Protein AF-A0A843DAC5-F1 (afdb_monomer)

Nearest PDB structures (foldseek):
  5xy3-assembly1_Q  TM=5.298E-01  e=6.389E+00  Trichomonas vaginalis
  6tgf-assembly1_D  TM=4.118E-01  e=6.055E+00  Pantoea stewartii subsp. stewartii DC283
  5awf-assembly2_E  TM=1.519E-01  e=4.388E+00  Escherichia coli K-12

Structure (mmCIF, N/CA/C/O backbone):
data_AF-A0A843DAC5-F1
#
_entry.id   AF-A0A843DAC5-F1
#
loop_
_atom_site.group_PDB
_atom_site.id
_atom_site.type_symbol
_atom_site.label_atom_id
_atom_site.label_alt_id
_atom_site.label_comp_id
_atom_site.label_asym_id
_atom_site.label_entity_id
_atom_site.label_seq_id
_atom_site.pdbx_PDB_ins_code
_atom_site.Cartn_x
_atom_site.Cartn_y
_atom_site.Cartn_z
_atom_site.occupancy
_atom_site.B_iso_or_equiv
_atom_site.auth_seq_id
_atom_site.auth_comp_id
_atom_site.auth_asym_id
_atom_site.auth_atom_id
_atom_site.pdbx_PDB_model_num
ATOM 1 N N . MET A 1 1 ? 10.033 -35.709 -76.743 1.00 65.81 1 MET A N 1
ATOM 2 C CA . MET A 1 1 ? 9.724 -35.378 -75.337 1.00 65.81 1 MET A CA 1
ATOM 3 C C . MET A 1 1 ? 9.285 -36.660 -74.647 1.00 65.81 1 MET A C 1
ATOM 5 O O . MET A 1 1 ? 8.337 -37.285 -75.102 1.00 65.81 1 MET A O 1
ATOM 9 N N . ASN A 1 2 ? 10.045 -37.133 -73.663 1.00 73.81 2 ASN A N 1
ATOM 10 C CA . ASN A 1 2 ? 9.760 -38.368 -72.929 1.00 73.81 2 ASN A CA 1
ATOM 11 C C . ASN A 1 2 ? 8.520 -38.179 -72.045 1.00 73.81 2 ASN A C 1
ATOM 13 O O . ASN A 1 2 ? 8.373 -37.153 -71.389 1.00 73.81 2 ASN A O 1
ATOM 17 N N . LYS A 1 3 ? 7.640 -39.185 -72.017 1.00 73.00 3 LYS A N 1
ATOM 18 C CA . LYS A 1 3 ? 6.422 -39.207 -71.187 1.00 73.00 3 LYS A CA 1
ATOM 19 C C . LYS A 1 3 ? 6.694 -38.899 -69.704 1.00 73.00 3 LYS A C 1
ATOM 21 O O . LYS A 1 3 ? 5.900 -38.217 -69.073 1.00 73.00 3 LYS A O 1
ATOM 26 N N . GLU A 1 4 ? 7.866 -39.297 -69.209 1.00 73.69 4 GLU A N 1
ATOM 27 C CA . GLU A 1 4 ? 8.366 -38.994 -67.859 1.00 73.69 4 GLU A CA 1
ATOM 28 C C . GLU A 1 4 ? 8.663 -37.496 -67.650 1.00 73.69 4 GLU A C 1
ATOM 30 O O . GLU A 1 4 ? 8.366 -36.928 -66.605 1.00 73.69 4 GLU A O 1
ATOM 35 N N . PHE A 1 5 ? 9.202 -36.816 -68.666 1.00 76.50 5 PHE A N 1
ATOM 36 C CA . PHE A 1 5 ? 9.488 -35.377 -68.615 1.00 76.50 5 PHE A CA 1
ATOM 37 C C . PHE A 1 5 ? 8.221 -34.535 -68.768 1.00 76.50 5 PHE A C 1
ATOM 39 O O . PHE A 1 5 ? 8.104 -33.480 -68.151 1.00 76.50 5 PHE A O 1
ATOM 46 N N . LEU A 1 6 ? 7.242 -35.027 -69.535 1.00 73.56 6 LEU A N 1
ATOM 47 C CA . LEU A 1 6 ? 5.922 -34.407 -69.619 1.00 73.56 6 LEU A CA 1
ATOM 48 C C . LEU A 1 6 ? 5.182 -34.498 -68.274 1.00 73.56 6 LEU A C 1
ATOM 50 O O . LEU A 1 6 ? 4.585 -33.516 -67.845 1.00 73.56 6 LEU A O 1
ATOM 54 N N . PHE A 1 7 ? 5.285 -35.634 -67.575 1.00 76.31 7 PHE A N 1
ATOM 55 C CA . PHE A 1 7 ? 4.679 -35.808 -66.253 1.00 76.31 7 PHE A CA 1
ATOM 56 C C . PHE A 1 7 ? 5.320 -34.894 -65.195 1.00 76.31 7 PHE A C 1
ATOM 58 O O . PHE A 1 7 ? 4.611 -34.272 -64.405 1.00 76.31 7 PHE A O 1
ATOM 65 N N . LEU A 1 8 ? 6.649 -34.739 -65.226 1.00 73.12 8 LEU A N 1
ATOM 66 C CA . LEU A 1 8 ? 7.378 -33.857 -64.309 1.00 73.12 8 LEU A CA 1
ATOM 67 C C . LEU A 1 8 ? 7.030 -32.371 -64.518 1.00 73.12 8 LEU A C 1
ATOM 69 O O . LEU A 1 8 ? 6.865 -31.635 -63.548 1.00 73.12 8 LEU A O 1
ATOM 73 N N . ILE A 1 9 ? 6.853 -31.936 -65.771 1.00 74.19 9 ILE A N 1
ATOM 74 C CA . ILE A 1 9 ? 6.411 -30.569 -66.093 1.00 74.19 9 ILE A CA 1
ATOM 75 C C . ILE A 1 9 ? 4.970 -30.326 -65.626 1.00 74.19 9 ILE A C 1
ATOM 77 O O . ILE A 1 9 ? 4.689 -29.280 -65.040 1.00 74.19 9 ILE A O 1
ATOM 81 N N . CYS A 1 10 ? 4.064 -31.289 -65.823 1.00 67.81 10 CYS A N 1
ATOM 82 C CA . CYS A 1 10 ? 2.690 -31.184 -65.328 1.00 67.81 10 CYS A CA 1
ATOM 83 C C . CYS A 1 10 ? 2.624 -31.119 -63.793 1.00 67.81 10 CYS A C 1
ATOM 85 O O . CYS A 1 10 ? 1.809 -30.371 -63.257 1.00 67.81 10 CYS A O 1
ATOM 87 N N . LEU A 1 11 ? 3.500 -31.845 -63.0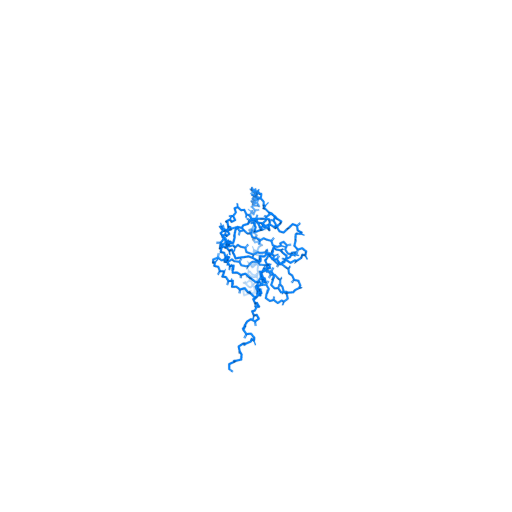88 1.00 65.88 11 LEU A N 1
ATOM 88 C CA . LEU A 1 11 ? 3.561 -31.825 -61.627 1.00 65.88 11 LEU A CA 1
ATOM 89 C C . LEU A 1 11 ? 4.028 -30.464 -61.091 1.00 65.88 11 LEU A C 1
ATOM 91 O O . LEU A 1 11 ? 3.439 -29.955 -60.145 1.00 65.88 11 LEU A O 1
ATOM 95 N N . ILE A 1 12 ? 5.034 -29.841 -61.715 1.00 65.69 12 ILE A N 1
ATOM 96 C CA . ILE A 1 12 ? 5.563 -28.531 -61.287 1.00 65.69 12 ILE A CA 1
ATOM 97 C C . ILE A 1 12 ? 4.541 -27.403 -61.522 1.00 65.69 12 ILE A C 1
ATOM 99 O O . ILE A 1 12 ? 4.438 -26.487 -60.707 1.00 65.69 12 ILE A O 1
ATOM 103 N N . LEU A 1 13 ? 3.733 -27.483 -62.586 1.00 62.12 13 LEU A N 1
ATOM 104 C CA . LEU A 1 13 ? 2.693 -26.489 -62.889 1.00 62.12 13 LEU A CA 1
ATOM 105 C C . LEU A 1 13 ? 1.479 -26.554 -61.945 1.00 62.12 13 LEU A C 1
ATOM 107 O O . LEU A 1 13 ? 0.751 -25.572 -61.832 1.00 62.12 13 LEU A O 1
ATOM 111 N N . PHE A 1 14 ? 1.274 -27.669 -61.238 1.00 59.88 14 PHE A N 1
ATOM 112 C CA . PHE A 1 14 ? 0.160 -27.828 -60.297 1.00 59.88 14 PHE A CA 1
ATOM 113 C C . PHE A 1 14 ? 0.435 -27.207 -58.913 1.00 59.88 14 PHE A C 1
ATOM 115 O O . PHE A 1 14 ? -0.489 -26.992 -58.136 1.00 59.88 14 PHE A O 1
ATOM 122 N N . ILE A 1 15 ? 1.695 -26.890 -58.589 1.00 59.12 15 ILE A N 1
ATOM 123 C CA . ILE A 1 15 ? 2.100 -26.418 -57.249 1.00 59.12 15 ILE A CA 1
ATOM 124 C C . ILE A 1 15 ? 1.967 -24.884 -57.118 1.00 59.12 15 ILE A C 1
ATOM 126 O O . ILE A 1 15 ? 1.961 -24.347 -56.014 1.00 59.12 15 ILE A O 1
ATOM 130 N N . PHE A 1 16 ? 1.788 -24.157 -58.227 1.00 57.44 16 PHE A N 1
ATOM 131 C CA . PHE A 1 16 ? 1.757 -22.686 -58.240 1.00 57.44 16 PHE A CA 1
ATOM 132 C C . PHE A 1 16 ? 0.377 -22.038 -58.005 1.00 57.44 16 PHE A C 1
ATOM 134 O O . PHE A 1 16 ? 0.240 -20.833 -58.199 1.00 57.44 16 PHE A O 1
ATOM 141 N N . THR A 1 17 ? -0.648 -22.773 -57.554 1.00 58.72 17 THR A N 1
ATOM 142 C CA . THR A 1 17 ? -2.007 -22.211 -57.374 1.00 58.72 17 THR A CA 1
ATOM 143 C C . THR A 1 17 ? -2.413 -21.907 -55.930 1.00 58.72 17 THR A C 1
ATOM 145 O O . THR A 1 17 ? -3.565 -21.548 -55.700 1.00 58.72 17 THR A O 1
ATOM 148 N N . VAL A 1 18 ? -1.516 -22.002 -54.943 1.00 63.44 18 VAL A N 1
ATOM 149 C CA . VAL A 1 18 ? -1.823 -21.569 -53.563 1.00 63.44 18 VAL A CA 1
ATOM 150 C C . VAL A 1 18 ? -1.449 -20.096 -53.384 1.00 63.44 18 VAL A C 1
ATOM 152 O O . VAL A 1 18 ? -0.493 -19.738 -52.703 1.00 63.44 18 VAL A O 1
ATOM 155 N N . SER A 1 19 ? -2.193 -19.215 -54.050 1.00 59.53 19 SER A N 1
ATOM 156 C CA . SER A 1 19 ? -2.197 -17.790 -53.718 1.00 59.53 19 SER A CA 1
ATOM 157 C C . SER A 1 19 ? -2.785 -17.605 -52.312 1.00 59.53 19 SER A C 1
ATOM 159 O O . SER A 1 19 ? -3.855 -18.127 -52.007 1.00 59.53 19 SER A O 1
ATOM 161 N N . SER A 1 20 ? -2.029 -16.904 -51.467 1.00 60.28 20 SER A N 1
ATOM 162 C CA . SER A 1 20 ? -2.241 -16.597 -50.045 1.00 60.28 20 SER A CA 1
ATOM 163 C C . SER A 1 20 ? -3.700 -16.493 -49.578 1.00 60.28 20 SER A C 1
ATOM 165 O O . SER A 1 20 ? -4.454 -15.653 -50.067 1.00 60.28 20 SER A O 1
ATOM 167 N N . VAL A 1 21 ? -4.056 -17.258 -48.545 1.00 64.81 21 VAL A N 1
ATOM 168 C CA . VAL A 1 21 ? -5.252 -17.017 -47.727 1.00 64.81 21 VAL A CA 1
ATOM 169 C C . VAL A 1 21 ? -4.850 -16.105 -46.566 1.00 64.81 21 VAL A C 1
ATOM 171 O O . VAL A 1 21 ? -3.973 -16.466 -45.787 1.00 64.81 21 VAL A O 1
ATOM 174 N N . SER A 1 22 ? -5.485 -14.939 -46.447 1.00 72.75 22 SER A N 1
ATOM 175 C CA . SER A 1 22 ? -5.492 -14.136 -45.219 1.00 72.75 22 SER A CA 1
ATOM 176 C C . SER A 1 22 ? -6.912 -14.156 -44.667 1.00 72.75 22 SER A C 1
ATOM 178 O O . SER A 1 22 ? -7.846 -13.795 -45.382 1.00 72.75 22 SER A O 1
ATOM 180 N N . ALA A 1 23 ? -7.083 -14.597 -43.422 1.00 59.62 23 ALA A N 1
ATOM 181 C CA . ALA A 1 23 ? -8.291 -14.308 -42.666 1.00 59.62 23 ALA A CA 1
ATOM 182 C C . ALA A 1 23 ? -8.084 -12.936 -42.016 1.00 59.62 23 ALA A C 1
ATOM 184 O O . ALA A 1 23 ? -7.300 -12.804 -41.079 1.00 59.62 23 ALA A O 1
ATOM 185 N N . GLU A 1 24 ? -8.737 -11.907 -42.549 1.00 65.56 24 GLU A N 1
ATOM 186 C CA . GLU A 1 24 ? -8.883 -10.643 -41.834 1.00 65.56 24 GLU A CA 1
ATOM 187 C C . GLU A 1 24 ? -9.985 -10.851 -40.793 1.00 65.56 24 GLU A C 1
ATOM 189 O O . GLU A 1 24 ? -11.175 -10.831 -41.109 1.00 65.56 24 GLU A O 1
ATOM 194 N N . ASP A 1 25 ? -9.582 -11.162 -39.562 1.00 70.75 25 ASP A N 1
ATOM 195 C CA . ASP A 1 25 ? -10.498 -11.183 -38.429 1.00 70.75 25 ASP A CA 1
ATOM 196 C C . ASP A 1 25 ? -10.831 -9.724 -38.112 1.00 70.75 25 ASP A C 1
ATOM 198 O O . ASP A 1 25 ? -9.955 -8.940 -37.734 1.00 70.75 25 ASP A O 1
ATOM 202 N N . ALA A 1 26 ? -12.077 -9.324 -38.359 1.00 61.31 26 ALA A N 1
ATOM 203 C CA . ALA A 1 26 ? -12.558 -7.991 -38.046 1.00 61.31 26 ALA A CA 1
ATOM 204 C C . ALA A 1 26 ? -12.558 -7.828 -36.521 1.00 61.31 26 ALA A C 1
ATOM 206 O O . ALA A 1 26 ? -13.569 -8.054 -35.858 1.00 61.31 26 ALA A O 1
ATOM 207 N N . ASN A 1 27 ? -11.413 -7.444 -35.958 1.00 62.91 27 ASN A N 1
ATOM 208 C CA . ASN A 1 27 ? -11.296 -7.100 -34.555 1.00 62.91 27 ASN A CA 1
ATOM 209 C C . ASN A 1 27 ? -12.037 -5.778 -34.355 1.00 62.91 27 ASN A C 1
ATOM 211 O O . ASN A 1 27 ? -11.468 -4.693 -34.474 1.00 62.91 27 ASN A O 1
ATOM 215 N N . GLN A 1 28 ? -13.345 -5.874 -34.120 1.00 61.84 28 GLN A N 1
ATOM 216 C CA . GLN A 1 28 ? -14.113 -4.790 -33.543 1.00 61.84 28 GLN A CA 1
ATOM 217 C C . GLN A 1 28 ? -13.406 -4.431 -32.243 1.00 61.84 28 GLN A C 1
ATOM 219 O O . GLN A 1 28 ? -13.498 -5.158 -31.255 1.00 61.84 28 GLN A O 1
ATOM 224 N N . THR A 1 29 ? -12.672 -3.322 -32.247 1.00 54.97 29 THR A N 1
ATOM 225 C CA . THR A 1 29 ? -12.210 -2.697 -31.020 1.00 54.97 29 THR A CA 1
ATOM 226 C C . THR A 1 29 ? -13.474 -2.322 -30.269 1.00 54.97 29 THR A C 1
ATOM 228 O O . THR A 1 29 ? -14.113 -1.307 -30.542 1.00 54.97 29 THR A O 1
ATOM 231 N N . VAL A 1 30 ? -13.890 -3.199 -29.358 1.00 64.06 30 VAL A N 1
ATOM 232 C CA . VAL A 1 30 ? -14.818 -2.849 -28.300 1.00 64.06 30 VAL A CA 1
ATOM 233 C C . VAL A 1 30 ? -14.070 -1.791 -27.512 1.00 64.06 30 VAL A C 1
ATOM 235 O O . VAL A 1 30 ? -13.249 -2.102 -26.652 1.00 64.06 30 VAL A O 1
ATOM 238 N N . THR A 1 31 ? -14.292 -0.527 -27.860 1.00 53.06 31 THR A N 1
ATOM 239 C CA . THR A 1 31 ? -13.973 0.583 -26.980 1.00 53.06 31 THR A CA 1
ATOM 240 C C . THR A 1 31 ? -14.846 0.334 -25.767 1.00 53.06 31 THR A C 1
ATOM 242 O O . THR A 1 31 ? -16.035 0.655 -25.775 1.00 53.06 31 THR A O 1
ATOM 245 N N . GLN A 1 32 ? -14.301 -0.367 -24.769 1.00 57.75 32 GLN A N 1
ATOM 246 C CA . GLN A 1 32 ? -14.950 -0.450 -23.481 1.00 57.75 32 GLN A CA 1
ATOM 247 C C . GLN A 1 32 ? -15.128 0.996 -23.059 1.00 57.75 32 GLN A C 1
ATOM 249 O O . GLN A 1 32 ? -14.166 1.720 -22.811 1.00 57.75 32 GLN A O 1
ATOM 254 N N . ASN A 1 33 ? -16.379 1.436 -23.072 1.00 53.97 33 ASN A N 1
ATOM 255 C CA . ASN A 1 33 ? -16.795 2.612 -22.355 1.00 53.97 33 ASN A CA 1
ATOM 256 C C . ASN A 1 33 ? -16.657 2.228 -20.882 1.00 53.97 33 ASN A C 1
ATOM 258 O O . ASN A 1 33 ? -17.631 1.838 -20.238 1.00 53.97 33 ASN A O 1
ATOM 262 N N . THR A 1 34 ? -15.415 2.192 -20.397 1.00 52.16 34 THR A N 1
ATOM 263 C CA . THR A 1 34 ? -15.099 2.003 -18.996 1.00 52.16 34 THR A CA 1
ATOM 264 C C . THR A 1 34 ? -15.74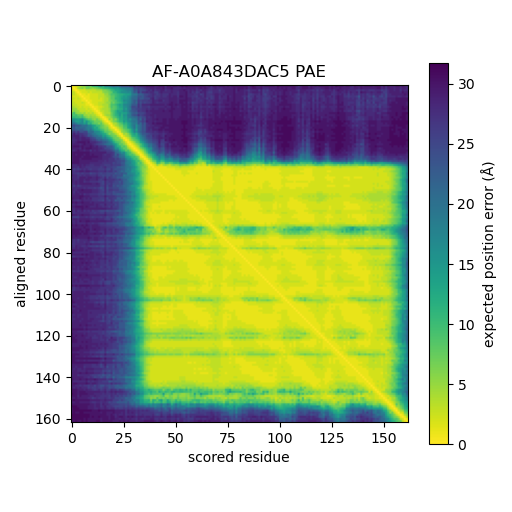4 3.200 -18.335 1.00 52.16 34 THR A C 1
ATOM 266 O O . THR A 1 34 ? -15.253 4.321 -18.448 1.00 52.16 34 THR A O 1
ATOM 269 N N . LEU A 1 35 ? -16.913 2.985 -17.732 1.00 54.78 35 LEU A N 1
ATOM 270 C CA . LEU A 1 35 ? -17.436 3.884 -16.721 1.00 54.78 35 LEU A CA 1
ATOM 271 C C . LEU A 1 35 ? -16.282 4.040 -15.739 1.00 54.78 35 LEU A C 1
ATOM 273 O O . LEU A 1 35 ? -15.987 3.101 -15.002 1.00 54.78 35 LEU A O 1
ATOM 277 N N . SER A 1 36 ? -15.549 5.151 -15.832 1.00 59.91 36 SER A N 1
ATOM 278 C CA . SER A 1 36 ? -14.441 5.434 -14.938 1.00 59.91 36 SER A CA 1
ATOM 279 C C . SER A 1 36 ? -15.069 5.555 -13.561 1.00 59.91 36 SER A C 1
ATOM 281 O O . SER A 1 36 ? -15.656 6.585 -13.221 1.00 59.91 36 SER A O 1
ATOM 283 N N . VAL A 1 37 ? -15.056 4.463 -12.803 1.00 69.75 37 VAL A N 1
ATOM 284 C CA . VAL A 1 37 ? -15.362 4.517 -11.383 1.00 69.75 37 VAL A CA 1
ATOM 285 C C . VAL A 1 37 ? -14.352 5.509 -10.837 1.00 69.75 37 VAL A C 1
ATOM 287 O O . VAL A 1 37 ? -13.157 5.308 -11.033 1.00 69.75 37 VAL A O 1
ATOM 290 N N . ALA A 1 38 ? -14.834 6.622 -10.281 1.00 84.38 38 ALA A N 1
ATOM 291 C CA . ALA A 1 38 ? -13.960 7.677 -9.797 1.00 84.38 38 ALA A CA 1
ATOM 292 C C . ALA A 1 38 ? -12.948 7.061 -8.825 1.00 84.38 38 ALA A C 1
ATOM 294 O O . ALA A 1 38 ? -13.326 6.534 -7.774 1.00 84.38 38 ALA A O 1
ATOM 295 N N . GLU A 1 39 ? -11.682 7.070 -9.225 1.00 92.69 39 GLU A N 1
ATOM 296 C CA . GLU A 1 39 ? -10.597 6.549 -8.411 1.00 92.69 39 GLU A CA 1
ATOM 297 C C . GLU A 1 39 ? -10.353 7.512 -7.249 1.00 92.69 39 GLU A C 1
ATOM 299 O O . GLU A 1 39 ? -10.524 8.727 -7.370 1.00 92.69 39 GLU A O 1
ATOM 304 N N . GLY A 1 40 ? -10.015 6.954 -6.092 1.00 97.25 40 GLY A N 1
ATOM 305 C CA . GLY A 1 40 ? -9.464 7.718 -4.987 1.00 97.25 40 GLY A CA 1
ATOM 306 C C . GLY A 1 40 ? -7.973 7.935 -5.192 1.00 97.25 40 GLY A C 1
ATOM 307 O O . GLY A 1 40 ? -7.357 7.364 -6.096 1.00 97.25 40 GLY A O 1
ATOM 308 N N . THR A 1 41 ? -7.371 8.725 -4.313 1.00 97.75 41 THR A N 1
ATOM 309 C CA . THR A 1 41 ? -5.930 8.974 -4.360 1.00 97.75 41 THR A CA 1
ATOM 310 C C . THR A 1 41 ? -5.206 8.421 -3.147 1.00 97.75 41 THR A C 1
ATOM 312 O O . THR A 1 41 ? -5.811 8.172 -2.100 1.00 97.75 41 THR A O 1
ATOM 315 N N . PHE A 1 42 ? -3.892 8.249 -3.255 1.00 98.00 42 PHE A N 1
ATOM 316 C CA . PHE A 1 42 ? -3.098 7.873 -2.092 1.00 98.00 42 PHE A CA 1
ATOM 317 C C . PHE A 1 42 ? -3.233 8.897 -0.958 1.00 98.00 42 PHE A C 1
ATOM 319 O O . PHE A 1 42 ? -3.354 8.487 0.195 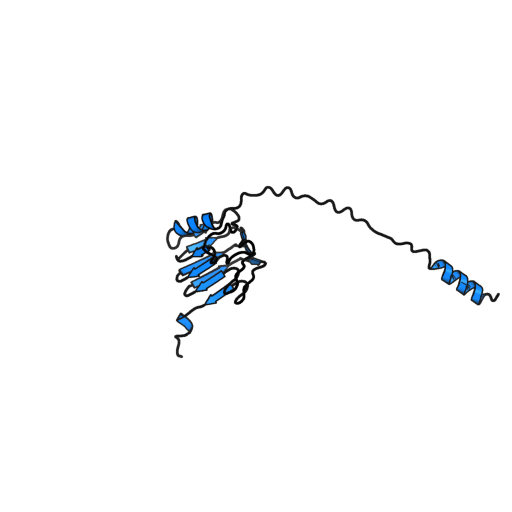1.00 98.00 42 PHE A O 1
ATOM 326 N N . THR A 1 43 ? -3.337 10.197 -1.261 1.00 97.69 43 THR A N 1
ATOM 327 C CA . THR A 1 43 ? -3.663 11.224 -0.255 1.00 97.69 43 THR A CA 1
ATOM 328 C C . THR A 1 43 ? -4.967 10.916 0.498 1.00 97.69 43 THR A C 1
ATOM 330 O O . THR A 1 43 ? -5.007 11.004 1.728 1.00 97.69 43 THR A O 1
ATOM 333 N N . GLU A 1 44 ? -6.036 10.517 -0.203 1.00 98.12 44 GLU A N 1
ATOM 334 C CA . GLU A 1 44 ? -7.315 10.148 0.429 1.00 98.12 44 GLU A CA 1
ATOM 335 C C . GLU A 1 44 ? -7.186 8.904 1.324 1.00 98.12 44 GLU A C 1
ATOM 337 O O . GLU A 1 44 ? -7.728 8.864 2.437 1.00 98.12 44 GLU A O 1
ATOM 342 N N . LEU A 1 45 ? -6.466 7.878 0.860 1.00 98.19 45 LEU A N 1
ATOM 343 C CA . LEU A 1 45 ? -6.258 6.653 1.632 1.00 98.19 45 LEU A CA 1
ATOM 344 C C . LEU A 1 45 ? -5.365 6.907 2.853 1.00 98.19 45 LEU A C 1
ATOM 346 O O . LEU A 1 45 ? -5.692 6.450 3.948 1.00 98.19 45 LEU A O 1
ATOM 350 N N . GLN A 1 46 ? -4.311 7.715 2.712 1.00 98.25 46 GLN A N 1
ATOM 351 C CA . GLN A 1 46 ? -3.479 8.159 3.830 1.00 98.25 46 GLN A CA 1
ATOM 352 C C . GLN A 1 46 ? -4.313 8.915 4.868 1.00 98.25 46 GLN A C 1
ATOM 354 O O . GLN A 1 46 ? -4.191 8.651 6.063 1.00 98.25 46 GLN A O 1
ATOM 359 N N . TYR A 1 47 ? -5.197 9.823 4.440 1.00 98.00 47 TYR A N 1
ATOM 360 C CA . TYR A 1 47 ? -6.110 10.515 5.352 1.00 98.00 47 TYR A CA 1
ATOM 361 C C . TYR A 1 47 ? -7.027 9.529 6.0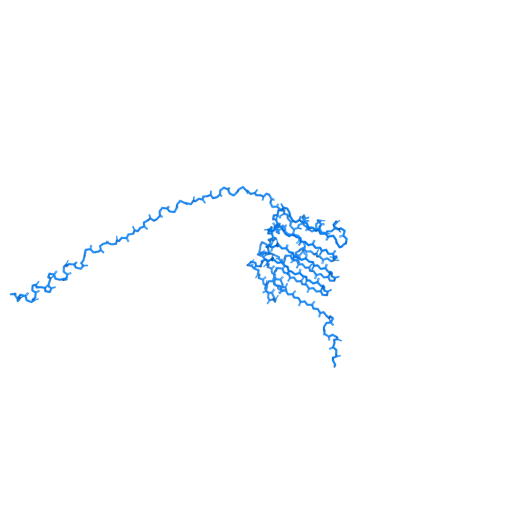88 1.00 98.00 47 TYR A C 1
ATOM 363 O O . TYR A 1 47 ? -7.210 9.641 7.301 1.00 98.00 47 TYR A O 1
ATOM 371 N N . THR A 1 48 ? -7.559 8.530 5.385 1.00 98.38 48 THR A N 1
ATOM 372 C CA . THR A 1 48 ? -8.404 7.483 5.979 1.00 98.38 48 THR A CA 1
ATOM 373 C C . THR A 1 48 ? -7.639 6.689 7.041 1.00 98.38 48 THR A C 1
ATOM 375 O O . THR A 1 48 ? -8.130 6.519 8.155 1.00 98.38 48 THR A O 1
ATOM 378 N N . ILE A 1 49 ? -6.402 6.281 6.744 1.00 97.81 49 ILE A N 1
ATOM 379 C CA . ILE A 1 49 ? -5.509 5.588 7.684 1.00 97.81 49 ILE A CA 1
ATOM 380 C C . ILE A 1 49 ? -5.192 6.473 8.893 1.00 97.81 49 ILE A C 1
ATOM 382 O O . ILE A 1 49 ? -5.282 6.024 10.038 1.00 97.81 49 ILE A O 1
ATOM 386 N N . ASN A 1 50 ? -4.882 7.751 8.676 1.00 97.31 50 ASN A N 1
ATOM 387 C CA . ASN A 1 50 ? -4.547 8.686 9.749 1.00 97.31 50 ASN A CA 1
ATOM 388 C C . ASN A 1 50 ? -5.706 8.880 10.736 1.00 97.31 50 ASN A C 1
ATOM 390 O O . ASN A 1 50 ? -5.460 8.946 11.941 1.00 97.31 50 ASN A O 1
ATOM 394 N N . ASN A 1 51 ? -6.950 8.892 10.251 1.00 98.12 51 ASN A N 1
ATOM 395 C CA . ASN A 1 51 ? -8.147 9.068 11.079 1.00 98.12 51 ASN A CA 1
ATOM 396 C C . ASN A 1 51 ? -8.730 7.758 11.632 1.00 98.12 51 ASN A C 1
ATOM 398 O O . ASN A 1 51 ? -9.586 7.806 12.511 1.00 98.12 51 ASN A O 1
ATOM 402 N N . ALA A 1 52 ? -8.281 6.599 11.149 1.00 97.94 52 ALA A N 1
ATOM 403 C CA . ALA A 1 52 ? -8.721 5.310 11.666 1.00 97.94 52 ALA A CA 1
ATOM 404 C C . ALA A 1 52 ? -8.282 5.105 13.128 1.00 97.94 52 ALA A C 1
ATOM 406 O O . ALA A 1 52 ? -7.151 5.435 13.510 1.00 97.94 52 ALA A O 1
ATOM 407 N N . GLU A 1 53 ? -9.172 4.526 13.936 1.00 97.88 53 GLU A N 1
ATOM 408 C CA . GLU A 1 53 ? -8.863 4.100 15.302 1.00 97.88 53 GLU A CA 1
ATOM 409 C C . GLU A 1 53 ? -7.854 2.943 15.297 1.00 97.88 53 GLU A C 1
ATOM 411 O O . GLU A 1 53 ? -7.793 2.153 14.349 1.00 97.88 53 GLU A O 1
ATOM 416 N N . ASN A 1 54 ? -7.070 2.815 16.370 1.00 96.94 54 ASN A N 1
ATOM 417 C CA . ASN A 1 54 ? -6.155 1.685 16.513 1.00 96.94 54 ASN A CA 1
ATOM 418 C C . ASN A 1 54 ? -6.941 0.364 16.582 1.00 96.94 54 ASN A C 1
ATOM 420 O O . ASN A 1 54 ? -8.001 0.290 17.199 1.00 96.94 54 ASN A O 1
ATOM 424 N N . HIS A 1 55 ? -6.401 -0.677 15.961 1.00 97.06 55 HIS A N 1
ATOM 425 C CA . HIS A 1 55 ? -6.990 -2.002 15.750 1.00 97.06 55 HIS A CA 1
ATOM 426 C C . HIS A 1 55 ? -8.286 -2.034 14.918 1.00 97.06 55 HIS A C 1
ATOM 428 O O . HIS A 1 55 ? -8.965 -3.062 14.877 1.00 97.06 55 HIS A O 1
ATOM 434 N N . SER A 1 56 ? -8.647 -0.940 14.241 1.00 98.19 56 SER A N 1
ATOM 435 C CA . SER A 1 56 ? -9.830 -0.906 13.375 1.00 98.19 56 SER A CA 1
ATOM 436 C C . SER A 1 56 ? -9.590 -1.578 12.015 1.00 98.19 56 SER A C 1
ATOM 438 O O . SER A 1 56 ? -8.461 -1.895 11.634 1.00 98.19 56 SER A O 1
ATOM 440 N N . THR A 1 57 ? -10.680 -1.827 11.280 1.00 98.69 57 THR A N 1
ATOM 441 C CA . THR A 1 57 ? -10.638 -2.319 9.895 1.00 98.69 57 THR A CA 1
ATOM 442 C C . THR A 1 57 ? -11.118 -1.237 8.934 1.00 98.69 57 THR A C 1
ATOM 444 O O . THR A 1 57 ? -12.225 -0.722 9.084 1.00 98.69 57 THR A O 1
ATOM 447 N N . ILE A 1 58 ? -10.303 -0.935 7.928 1.00 98.81 58 ILE A N 1
ATOM 448 C CA . ILE A 1 58 ? -10.638 -0.076 6.793 1.00 98.81 58 ILE A CA 1
ATOM 449 C C . ILE A 1 58 ? -11.112 -0.970 5.646 1.00 98.81 58 ILE A C 1
ATOM 451 O O . ILE A 1 58 ? -10.435 -1.932 5.294 1.00 98.81 58 ILE A O 1
ATOM 455 N N . TYR A 1 59 ? -12.253 -0.634 5.048 1.00 98.69 59 TYR A N 1
ATOM 456 C CA . TYR A 1 59 ? -12.784 -1.310 3.865 1.00 98.69 59 TYR A CA 1
ATOM 457 C C . TYR A 1 59 ? -12.646 -0.380 2.664 1.00 98.69 59 TYR A C 1
ATOM 459 O O . TYR A 1 59 ? -13.258 0.691 2.645 1.00 98.69 59 TYR A O 1
ATOM 467 N N . LEU A 1 60 ? -11.852 -0.771 1.668 1.00 98.44 60 LEU A N 1
ATOM 468 C CA . LEU A 1 60 ? -11.749 0.002 0.434 1.00 98.44 60 LEU A CA 1
ATOM 469 C C . LEU A 1 60 ? -13.080 -0.087 -0.324 1.00 98.44 60 LEU A C 1
ATOM 471 O O . LEU A 1 60 ? -13.730 -1.135 -0.349 1.00 98.44 60 LEU A O 1
ATOM 475 N N . ASN A 1 61 ? -13.495 1.028 -0.920 1.00 96.88 61 ASN A N 1
ATOM 476 C CA . ASN A 1 61 ? -14.746 1.141 -1.681 1.00 96.88 61 ASN A CA 1
ATOM 477 C C . ASN A 1 61 ? -14.536 1.622 -3.126 1.00 96.88 61 ASN A C 1
ATOM 479 O O . ASN A 1 61 ? -15.503 1.868 -3.849 1.00 96.88 61 ASN A O 1
ATOM 483 N N . LYS A 1 62 ? -13.273 1.791 -3.523 1.00 97.44 62 LYS A N 1
ATOM 484 C CA . LYS A 1 62 ? -12.813 2.187 -4.853 1.00 97.44 62 LYS A CA 1
ATOM 485 C C . LYS A 1 62 ? -11.335 1.848 -4.997 1.00 97.44 62 LYS A C 1
ATOM 487 O O . LYS A 1 62 ? -10.669 1.506 -4.018 1.00 97.44 62 LYS A O 1
ATOM 492 N N . ASN A 1 63 ? -10.836 1.957 -6.222 1.00 98.12 63 ASN A N 1
ATOM 493 C CA . ASN A 1 63 ? -9.402 1.908 -6.471 1.00 98.12 63 ASN A CA 1
ATOM 494 C C . ASN A 1 63 ? -8.740 3.190 -5.965 1.00 98.12 63 ASN A C 1
ATOM 496 O O . ASN A 1 63 ? -9.381 4.240 -5.931 1.00 98.12 63 ASN A O 1
ATOM 500 N N . TYR A 1 64 ? -7.463 3.102 -5.617 1.00 98.25 64 TYR A N 1
ATOM 501 C CA . TYR A 1 64 ? -6.653 4.235 -5.188 1.00 98.25 64 TYR A CA 1
ATOM 502 C C . TYR A 1 64 ? -5.401 4.324 -6.046 1.00 98.25 64 TYR A C 1
ATOM 504 O O . TYR A 1 64 ? -4.698 3.327 -6.186 1.00 98.25 64 TYR A O 1
ATOM 512 N N . VAL A 1 65 ? -5.117 5.501 -6.596 1.00 97.69 65 VAL A N 1
ATOM 513 C CA . VAL A 1 65 ? -3.966 5.727 -7.480 1.00 97.69 65 VAL A CA 1
ATOM 514 C C . VAL A 1 65 ? -3.047 6.787 -6.887 1.00 97.69 65 VAL A C 1
ATOM 516 O O . VAL A 1 65 ? -3.498 7.735 -6.240 1.00 97.69 65 VAL A O 1
ATOM 519 N N . TYR A 1 66 ? -1.746 6.616 -7.089 1.00 97.69 66 TYR A N 1
ATOM 520 C CA . TYR A 1 66 ? -0.747 7.588 -6.681 1.00 97.69 66 TYR A CA 1
ATOM 521 C C . TYR A 1 66 ? -0.978 8.967 -7.317 1.00 97.69 66 TYR A C 1
ATOM 523 O O . TYR A 1 66 ? -1.077 9.101 -8.538 1.00 97.69 66 TYR A O 1
ATOM 531 N N . ASP A 1 67 ? -1.003 9.999 -6.474 1.00 96.50 67 ASP A N 1
ATOM 532 C CA . ASP A 1 67 ? -1.228 11.404 -6.827 1.00 96.50 67 ASP A CA 1
ATOM 533 C C . ASP A 1 67 ? -0.058 12.328 -6.445 1.00 96.50 67 ASP A C 1
ATOM 535 O O . ASP A 1 67 ? -0.209 13.549 -6.460 1.00 96.50 67 ASP A O 1
ATOM 539 N N . GLY A 1 68 ? 1.112 11.771 -6.111 1.00 93.19 68 GLY A N 1
ATOM 540 C CA . GLY A 1 68 ? 2.277 12.555 -5.681 1.00 93.19 68 GLY A CA 1
ATOM 541 C C . GLY A 1 68 ? 2.494 12.628 -4.165 1.00 93.19 68 GLY A C 1
ATOM 542 O O . GLY A 1 68 ? 3.355 13.388 -3.728 1.00 93.19 68 GLY A O 1
ATOM 543 N N . CYS A 1 69 ? 1.718 11.905 -3.350 1.00 85.00 69 CYS A N 1
ATOM 544 C CA . CYS A 1 69 ? 1.825 11.978 -1.890 1.00 85.00 69 CYS A CA 1
ATOM 545 C C . CYS A 1 69 ? 3.040 11.221 -1.309 1.00 85.00 69 CYS A C 1
ATOM 547 O O . CYS A 1 69 ? 3.625 10.354 -1.951 1.00 85.00 69 CYS A O 1
ATOM 549 N N . GLY A 1 70 ? 3.367 11.476 -0.038 1.00 77.00 70 GLY A N 1
ATOM 550 C CA . GLY A 1 70 ? 4.275 10.612 0.733 1.00 77.00 70 GLY A CA 1
ATOM 551 C C . GLY A 1 70 ? 5.758 10.731 0.383 1.00 77.00 70 GLY A C 1
ATOM 552 O O . GLY A 1 70 ? 6.513 9.820 0.696 1.00 77.00 70 GLY A O 1
ATOM 553 N N . ASP A 1 71 ? 6.173 11.818 -0.275 1.00 84.50 71 ASP A N 1
ATOM 554 C CA . ASP A 1 71 ? 7.579 12.155 -0.555 1.00 84.50 71 ASP A CA 1
ATOM 555 C C . ASP A 1 71 ? 8.399 11.014 -1.200 1.00 84.50 71 ASP A C 1
ATOM 557 O O . ASP A 1 71 ? 9.610 10.914 -1.018 1.00 84.50 71 ASP A O 1
ATOM 561 N N . GLY A 1 72 ? 7.735 10.155 -1.983 1.00 82.56 72 GLY A N 1
ATOM 562 C CA . GLY A 1 72 ? 8.343 8.999 -2.650 1.00 82.56 72 GLY A CA 1
ATOM 563 C C . GLY A 1 72 ? 8.280 7.681 -1.867 1.00 82.56 72 GLY A C 1
ATOM 564 O O . GLY A 1 72 ? 8.555 6.634 -2.454 1.00 82.56 72 GLY A O 1
ATOM 565 N N . GLU A 1 73 ? 7.844 7.695 -0.607 1.00 90.38 73 GLU A N 1
ATOM 566 C CA . GLU A 1 73 ? 7.712 6.507 0.253 1.00 90.38 73 GLU A CA 1
ATOM 567 C C . GLU A 1 73 ? 6.335 5.824 0.167 1.00 90.38 73 GLU A C 1
ATOM 569 O O . GLU A 1 73 ? 6.153 4.728 0.708 1.00 90.38 73 GLU A O 1
ATOM 574 N N . GLY A 1 74 ? 5.378 6.443 -0.529 1.00 95.31 74 GLY A N 1
ATOM 575 C CA . GLY A 1 74 ? 4.022 5.931 -0.692 1.00 95.31 74 GLY A CA 1
ATOM 576 C C . GLY A 1 74 ? 3.102 6.281 0.472 1.00 95.31 74 GLY A C 1
ATOM 577 O O . GLY A 1 74 ? 3.198 7.350 1.074 1.00 95.31 74 GLY A O 1
ATOM 578 N N . ILE A 1 75 ? 2.178 5.376 0.788 1.00 97.94 75 ILE A N 1
ATOM 579 C CA . ILE A 1 75 ? 1.291 5.496 1.948 1.00 97.94 75 ILE A CA 1
ATOM 580 C C . ILE A 1 75 ? 1.978 4.876 3.173 1.00 97.94 75 ILE A C 1
ATOM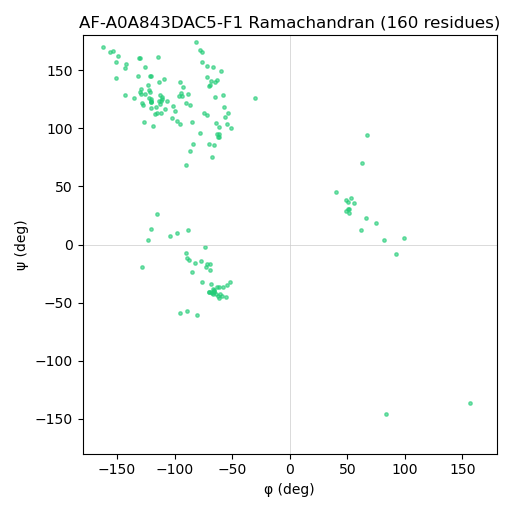 582 O O . ILE A 1 75 ? 2.417 3.728 3.149 1.00 97.94 75 ILE A O 1
ATOM 586 N N . ILE A 1 76 ? 2.026 5.620 4.274 1.00 97.19 76 ILE A N 1
ATOM 587 C CA . ILE A 1 76 ? 2.673 5.224 5.526 1.00 97.19 76 ILE A CA 1
ATOM 588 C C . ILE A 1 76 ? 1.636 4.641 6.491 1.00 97.19 76 ILE A C 1
ATOM 590 O O . ILE A 1 76 ? 0.627 5.284 6.805 1.00 97.19 76 ILE A O 1
ATOM 594 N N . ILE A 1 77 ? 1.913 3.444 7.013 1.00 97.12 77 ILE A N 1
ATOM 595 C CA . ILE A 1 77 ? 1.121 2.769 8.047 1.00 97.12 77 ILE A CA 1
ATOM 596 C C . ILE A 1 77 ? 1.995 2.557 9.287 1.00 97.12 77 ILE A C 1
ATOM 598 O O . ILE A 1 77 ? 2.804 1.637 9.342 1.00 97.12 77 ILE A O 1
ATOM 602 N N . GLY A 1 78 ? 1.797 3.409 10.295 1.00 95.56 78 GLY A N 1
ATOM 603 C CA . GLY A 1 78 ? 2.486 3.344 11.595 1.00 95.56 78 GLY A CA 1
ATOM 604 C C . GLY A 1 78 ? 1.547 3.061 12.771 1.00 95.56 78 GLY A C 1
ATOM 605 O O . GLY A 1 78 ? 1.786 3.525 13.882 1.00 95.56 78 GLY A O 1
ATOM 606 N N . LYS A 1 79 ? 0.413 2.400 12.518 1.00 95.31 79 LYS A N 1
ATOM 607 C CA . LYS A 1 79 ? -0.588 2.046 13.535 1.00 95.31 79 LYS A CA 1
ATOM 608 C C . LYS A 1 79 ? -1.171 0.668 13.261 1.00 95.31 79 LYS A C 1
ATOM 610 O O . LYS A 1 79 ? -1.194 0.225 12.112 1.00 95.31 79 LYS A O 1
ATOM 615 N N . ASP A 1 80 ? -1.679 0.024 14.303 1.00 97.69 80 ASP A N 1
ATOM 616 C CA . ASP A 1 80 ? -2.229 -1.320 14.194 1.00 97.69 80 ASP A CA 1
ATOM 617 C C . ASP A 1 80 ? -3.587 -1.251 13.503 1.00 97.69 80 ASP A C 1
ATOM 619 O O . ASP A 1 80 ? -4.528 -0.697 14.061 1.00 97.69 80 ASP A O 1
ATOM 623 N N . ILE A 1 81 ? -3.717 -1.790 12.294 1.00 98.50 81 ILE A N 1
ATOM 624 C CA . ILE A 1 81 ? -4.972 -1.765 11.530 1.00 98.50 81 ILE A CA 1
ATOM 625 C C . ILE A 1 81 ? -5.102 -2.994 10.634 1.00 98.50 81 ILE A C 1
ATOM 627 O O . ILE A 1 81 ? -4.125 -3.658 10.285 1.00 98.50 81 ILE A O 1
ATOM 631 N N . ALA A 1 82 ? -6.329 -3.260 10.200 1.00 98.69 82 ALA A N 1
ATOM 632 C CA . ALA A 1 82 ? -6.593 -4.114 9.054 1.00 98.69 82 ALA A CA 1
ATOM 633 C C . ALA A 1 82 ? -7.091 -3.279 7.868 1.00 98.69 82 ALA A C 1
ATOM 635 O O . ALA A 1 82 ? -7.875 -2.350 8.047 1.00 98.69 82 ALA A O 1
ATOM 636 N N . ILE A 1 83 ? -6.680 -3.637 6.655 1.00 98.75 83 ILE A N 1
ATOM 637 C CA . ILE A 1 83 ? -7.226 -3.101 5.409 1.00 98.75 83 ILE A CA 1
ATOM 638 C C . ILE A 1 83 ? -7.783 -4.273 4.607 1.00 98.75 83 ILE A C 1
ATOM 640 O O . ILE A 1 83 ? -7.045 -5.179 4.217 1.00 98.75 83 ILE A O 1
ATOM 644 N N . ASP A 1 84 ? -9.091 -4.249 4.374 1.00 98.81 84 ASP A N 1
ATOM 645 C CA . ASP A 1 84 ? -9.767 -5.134 3.437 1.00 98.81 84 ASP A CA 1
ATOM 646 C C . ASP A 1 84 ? -10.005 -4.383 2.127 1.00 98.81 84 ASP A C 1
ATOM 648 O O . ASP A 1 84 ? -10.724 -3.382 2.073 1.00 98.81 84 ASP A O 1
ATOM 652 N N . GLY A 1 85 ? -9.363 -4.850 1.065 1.00 98.44 85 GLY A N 1
ATOM 653 C CA . GLY A 1 85 ? -9.447 -4.246 -0.248 1.00 98.44 85 GLY A CA 1
ATOM 654 C C . GLY A 1 85 ? -10.782 -4.460 -0.936 1.00 98.44 85 GLY A C 1
ATOM 655 O O . GLY A 1 85 ? -11.048 -3.749 -1.894 1.00 98.44 85 GLY A O 1
ATOM 656 N N . ASN A 1 86 ? -11.621 -5.412 -0.503 1.00 98.06 86 ASN A N 1
ATOM 657 C CA . ASN A 1 86 ? -12.847 -5.789 -1.219 1.00 98.06 86 ASN A CA 1
ATOM 658 C C . ASN A 1 86 ? -12.628 -6.050 -2.731 1.00 98.06 86 ASN A C 1
ATOM 660 O O . ASN A 1 86 ? -13.524 -5.837 -3.546 1.00 98.06 86 ASN A O 1
ATOM 664 N N . GLY A 1 87 ? -11.428 -6.490 -3.124 1.00 97.19 87 GLY A N 1
ATOM 665 C CA . GLY A 1 87 ? -11.033 -6.689 -4.521 1.00 97.19 87 GLY A CA 1
ATOM 666 C C . GLY A 1 87 ? -10.569 -5.424 -5.255 1.00 97.19 87 GLY A C 1
ATOM 667 O O . GLY A 1 87 ? -10.278 -5.496 -6.448 1.00 97.19 87 GLY A O 1
ATOM 668 N N . HIS A 1 88 ? -10.485 -4.276 -4.579 1.00 98.31 88 HIS A N 1
ATOM 669 C CA . HIS A 1 88 ? -9.997 -3.028 -5.159 1.00 98.31 88 HIS A CA 1
ATOM 670 C C . HIS A 1 88 ? -8.477 -2.988 -5.314 1.00 98.31 88 HIS A C 1
ATOM 672 O O . HIS A 1 88 ? -7.709 -3.677 -4.631 1.00 98.31 88 HIS A O 1
ATOM 678 N N . ARG A 1 89 ? -8.057 -2.130 -6.243 1.00 98.12 89 ARG A N 1
ATOM 679 C CA . ARG A 1 89 ? -6.66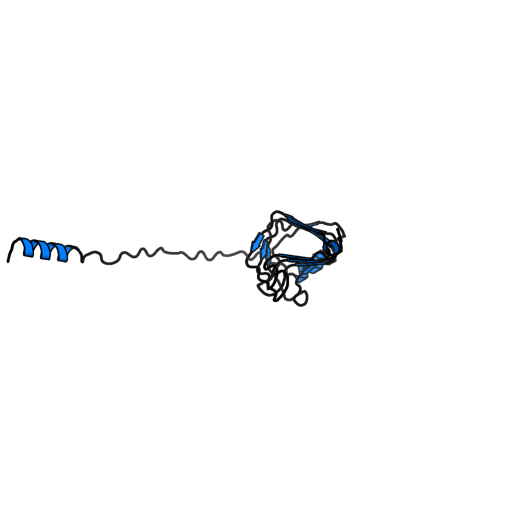4 -1.904 -6.604 1.00 98.12 89 ARG A CA 1
ATOM 680 C C . ARG A 1 89 ? -6.079 -0.709 -5.862 1.00 98.12 89 ARG A C 1
ATOM 682 O O . ARG A 1 89 ? -6.725 0.329 -5.753 1.00 98.12 89 ARG A O 1
ATOM 689 N N . VAL A 1 90 ? -4.835 -0.846 -5.423 1.00 98.44 90 VAL A N 1
ATOM 690 C CA . VAL A 1 90 ? -3.993 0.260 -4.964 1.00 98.44 90 VAL A CA 1
ATOM 691 C C . VAL A 1 90 ? -2.799 0.340 -5.916 1.00 98.44 90 VAL A C 1
ATOM 693 O O . VAL A 1 90 ? -2.003 -0.595 -5.997 1.00 98.44 90 VAL A O 1
ATOM 696 N N . ASP A 1 91 ? -2.740 1.414 -6.701 1.00 97.94 91 ASP A N 1
ATOM 697 C CA . ASP A 1 91 ? -1.869 1.572 -7.866 1.00 97.94 91 ASP A CA 1
ATOM 698 C C . ASP A 1 91 ? -0.792 2.640 -7.617 1.00 97.94 91 ASP A C 1
ATOM 700 O O . ASP A 1 91 ? -1.095 3.828 -7.501 1.00 97.94 91 ASP A O 1
ATOM 704 N N . GLY A 1 92 ? 0.473 2.219 -7.550 1.00 97.19 92 GLY A N 1
ATOM 705 C CA . GLY A 1 92 ? 1.634 3.101 -7.381 1.00 97.19 92 GLY A CA 1
ATOM 706 C C . GLY A 1 92 ? 2.000 3.910 -8.633 1.00 97.19 92 GLY A C 1
ATOM 707 O O . GLY A 1 92 ? 2.939 4.707 -8.597 1.00 97.19 92 GLY A O 1
ATOM 708 N N . ASN A 1 93 ? 1.282 3.710 -9.742 1.00 96.81 93 ASN A N 1
ATOM 709 C CA . ASN A 1 93 ? 1.438 4.396 -11.023 1.00 96.81 93 ASN A CA 1
ATOM 710 C C . ASN A 1 93 ? 2.887 4.420 -11.548 1.00 96.81 93 ASN A C 1
ATOM 712 O O . ASN A 1 93 ? 3.357 5.419 -12.094 1.00 96.81 93 ASN A O 1
ATOM 716 N N . HIS A 1 94 ? 3.631 3.338 -11.316 1.00 96.44 94 HIS A N 1
ATOM 717 C CA . HIS A 1 94 ? 5.058 3.182 -11.618 1.00 96.44 94 HIS A CA 1
ATOM 718 C C . HIS A 1 94 ? 5.939 4.313 -11.067 1.00 96.44 94 HIS A C 1
ATOM 720 O O . HIS A 1 94 ? 6.985 4.621 -11.636 1.00 96.44 94 HIS A O 1
ATOM 726 N N . SER A 1 95 ? 5.510 4.953 -9.978 1.00 95.69 95 SER A N 1
ATOM 727 C CA . SER A 1 95 ? 6.111 6.200 -9.496 1.00 95.69 95 SER A CA 1
ATOM 728 C C . SER A 1 95 ? 6.513 6.176 -8.023 1.00 95.69 95 SER A C 1
ATOM 730 O O . SER A 1 95 ? 7.317 7.008 -7.610 1.00 95.69 95 SER A O 1
ATOM 732 N N . THR A 1 96 ? 5.968 5.262 -7.220 1.00 96.38 96 THR A N 1
ATOM 733 C CA . THR A 1 96 ? 6.294 5.163 -5.793 1.00 96.38 96 THR A CA 1
ATOM 734 C C . THR A 1 96 ? 6.036 3.762 -5.249 1.00 96.38 96 THR A C 1
ATOM 736 O O . THR A 1 96 ? 5.333 2.957 -5.874 1.00 96.38 96 THR A O 1
ATOM 739 N N . ARG A 1 97 ? 6.567 3.486 -4.056 1.00 96.69 97 ARG A N 1
ATOM 740 C CA . ARG A 1 97 ? 6.117 2.366 -3.236 1.00 96.69 97 ARG A CA 1
ATOM 741 C C . ARG A 1 97 ? 4.632 2.518 -2.895 1.00 96.69 97 ARG A C 1
ATOM 743 O O . ARG A 1 97 ? 4.140 3.628 -2.748 1.00 96.69 97 ARG A O 1
ATOM 750 N N . ILE A 1 98 ? 3.904 1.415 -2.725 1.00 98.00 98 ILE A N 1
ATOM 751 C CA . ILE A 1 98 ? 2.495 1.487 -2.312 1.00 98.00 98 ILE A CA 1
ATOM 752 C C . ILE A 1 98 ? 2.369 1.704 -0.801 1.00 98.00 98 ILE A C 1
ATOM 754 O O . ILE A 1 98 ? 1.827 2.728 -0.390 1.00 98.00 98 ILE A O 1
ATOM 758 N N . PHE A 1 99 ? 2.877 0.777 0.022 1.00 97.69 99 PHE A N 1
ATOM 759 C CA . PHE A 1 99 ? 2.894 0.929 1.480 1.00 97.69 99 PHE A CA 1
ATOM 760 C C . PHE A 1 99 ? 4.299 0.850 2.073 1.00 97.69 99 PHE A C 1
ATOM 762 O O . PHE A 1 99 ? 5.048 -0.096 1.818 1.00 97.69 99 PHE A O 1
ATOM 769 N N . LEU A 1 100 ? 4.592 1.806 2.951 1.00 96.44 100 LEU A N 1
ATOM 770 C CA . LEU A 1 100 ? 5.635 1.722 3.963 1.00 96.44 100 LEU A CA 1
ATOM 771 C C . LEU A 1 100 ? 4.981 1.397 5.311 1.00 96.44 100 LEU A C 1
ATOM 773 O O . LEU A 1 100 ? 4.143 2.155 5.799 1.00 96.44 100 LEU A O 1
ATOM 777 N N . ILE A 1 101 ? 5.352 0.267 5.902 1.00 96.12 101 ILE A N 1
ATOM 778 C CA . ILE A 1 101 ? 4.830 -0.210 7.182 1.00 96.12 101 ILE A CA 1
ATOM 779 C C . ILE A 1 101 ? 5.984 -0.250 8.170 1.00 96.12 101 ILE A C 1
ATOM 781 O O . ILE A 1 101 ? 6.934 -0.997 7.960 1.00 96.12 101 ILE A O 1
ATOM 785 N N . ASP A 1 102 ? 5.887 0.520 9.247 1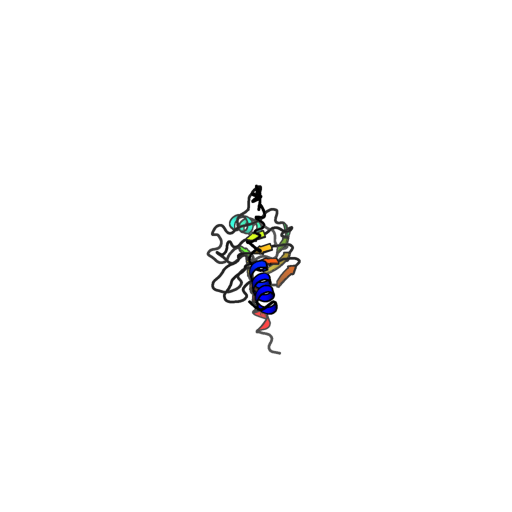.00 93.75 102 ASP A N 1
ATOM 786 C CA . ASP A 1 102 ? 6.953 0.614 10.243 1.00 93.75 102 ASP A CA 1
ATOM 787 C C . ASP A 1 102 ? 6.379 0.531 11.659 1.00 93.75 102 ASP A C 1
ATOM 789 O O . ASP A 1 102 ? 5.454 1.271 12.005 1.00 93.75 102 ASP A O 1
ATOM 793 N N . GLY A 1 103 ? 6.892 -0.397 12.471 1.00 91.69 103 GLY A N 1
ATOM 794 C CA . GLY A 1 103 ? 6.565 -0.480 13.899 1.00 91.69 103 GLY A CA 1
ATOM 795 C C . GLY A 1 103 ? 5.114 -0.854 14.248 1.00 91.69 103 GLY A C 1
ATOM 796 O O . GLY A 1 103 ? 4.657 -0.510 15.338 1.00 91.69 103 GLY A O 1
ATOM 797 N N . ALA A 1 104 ? 4.370 -1.515 13.350 1.00 93.06 104 ALA A N 1
ATOM 798 C CA . ALA A 1 104 ? 2.923 -1.746 13.495 1.00 93.06 104 ALA A CA 1
ATOM 799 C C . ALA A 1 104 ? 2.475 -3.205 13.268 1.00 93.06 104 ALA A C 1
ATOM 801 O O . ALA A 1 104 ? 3.149 -4.006 12.626 1.00 93.06 104 ALA A O 1
ATOM 802 N N . ASN A 1 105 ? 1.289 -3.568 13.757 1.00 94.25 105 ASN A N 1
ATOM 803 C CA . ASN A 1 105 ? 0.618 -4.830 13.441 1.00 94.25 105 ASN A CA 1
ATOM 804 C C . ASN A 1 105 ? -0.420 -4.603 12.334 1.00 94.25 105 ASN A C 1
ATOM 806 O O . ASN A 1 105 ? -1.488 -4.041 12.584 1.00 94.25 105 ASN A O 1
ATOM 810 N N . VAL A 1 106 ? -0.128 -5.053 11.112 1.00 97.81 106 VAL A N 1
ATOM 811 C CA . VAL A 1 106 ? -0.951 -4.765 9.930 1.00 97.81 106 VAL A CA 1
ATOM 812 C C . VAL A 1 106 ? -1.459 -6.046 9.275 1.00 97.81 106 VAL A C 1
ATOM 814 O O . VAL A 1 106 ? -0.699 -6.971 8.991 1.00 97.81 106 VAL A O 1
ATOM 817 N N . SER A 1 107 ? -2.762 -6.086 8.989 1.00 98.19 107 SER A N 1
ATOM 818 C CA . SER A 1 107 ? -3.387 -7.124 8.162 1.00 98.19 107 SER A CA 1
ATOM 819 C C . SER A 1 107 ? -3.885 -6.522 6.851 1.00 98.19 107 SER A C 1
ATOM 821 O O . SER A 1 107 ? -4.714 -5.618 6.860 1.00 98.19 107 SER A O 1
ATOM 823 N N . LEU A 1 108 ? -3.396 -7.026 5.722 1.00 98.56 108 LEU A N 1
ATOM 824 C CA . LEU A 1 108 ? -3.789 -6.613 4.377 1.00 98.56 108 LEU A CA 1
ATOM 825 C C . LEU A 1 108 ? -4.497 -7.780 3.69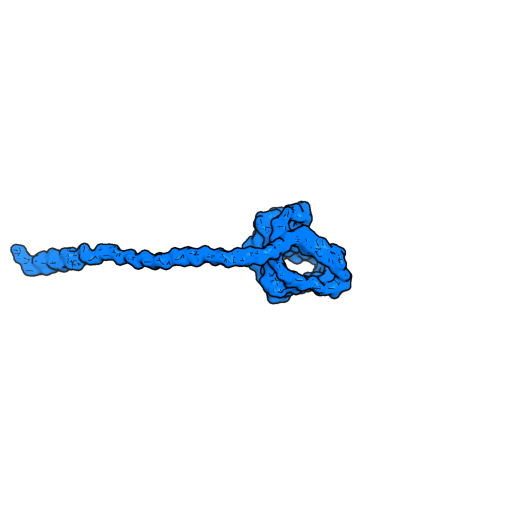4 1.00 98.56 108 LEU A C 1
ATOM 827 O O . LEU A 1 108 ? -3.925 -8.864 3.594 1.00 98.56 108 LEU A O 1
ATOM 831 N N . ARG A 1 109 ? -5.730 -7.593 3.219 1.00 98.62 109 ARG A N 1
ATOM 832 C CA . ARG A 1 109 ? -6.455 -8.676 2.543 1.00 98.62 109 ARG A CA 1
ATOM 833 C C . ARG A 1 109 ? -7.309 -8.223 1.378 1.00 98.62 109 ARG A C 1
ATOM 835 O O . ARG A 1 109 ? -7.808 -7.110 1.409 1.00 98.62 109 ARG A O 1
ATOM 842 N N . ASN A 1 110 ? -7.527 -9.093 0.392 1.00 98.38 110 ASN A N 1
ATOM 843 C CA . ASN A 1 110 ? -8.371 -8.814 -0.780 1.00 98.38 110 ASN A CA 1
ATOM 844 C C . ASN A 1 110 ? -7.941 -7.561 -1.570 1.00 98.38 110 ASN A C 1
ATOM 846 O O . ASN A 1 110 ? -8.800 -6.831 -2.064 1.00 98.38 110 ASN A O 1
ATOM 850 N N . ILE A 1 111 ? -6.635 -7.279 -1.670 1.00 98.69 111 ILE A N 1
ATOM 851 C CA . ILE A 1 111 ? -6.105 -6.089 -2.359 1.00 98.69 111 ILE A CA 1
ATOM 852 C C . ILE A 1 111 ? -5.315 -6.495 -3.607 1.00 98.69 111 ILE A C 1
ATOM 854 O O . ILE A 1 111 ? -4.524 -7.443 -3.588 1.00 98.69 111 ILE A O 1
ATOM 858 N N . VAL A 1 112 ? -5.481 -5.729 -4.686 1.00 98.50 112 VAL A N 1
ATOM 859 C CA . VAL A 1 112 ? -4.574 -5.764 -5.841 1.00 98.50 112 VAL A CA 1
ATOM 860 C C . VAL A 1 112 ? -3.532 -4.657 -5.682 1.00 98.50 112 VAL A C 1
ATOM 862 O O . VAL A 1 112 ? -3.826 -3.488 -5.916 1.00 98.50 112 VAL A O 1
ATOM 865 N N . PHE A 1 113 ? -2.313 -5.022 -5.292 1.00 98.50 113 PHE A N 1
ATOM 866 C CA . PHE A 1 113 ? -1.161 -4.124 -5.213 1.00 98.50 113 PHE A CA 1
ATOM 867 C C . PHE A 1 113 ? -0.464 -4.059 -6.551 1.00 98.50 113 PHE A C 1
ATOM 869 O O . PHE A 1 113 ? 0.005 -5.094 -7.043 1.00 98.50 113 PHE A O 1
ATOM 876 N N . ALA A 1 114 ? -0.367 -2.878 -7.147 1.00 98.06 114 ALA A N 1
ATOM 877 C CA . ALA A 1 114 ? 0.175 -2.839 -8.483 1.00 98.06 114 ALA A CA 1
ATOM 878 C C . ALA A 1 114 ? 0.906 -1.580 -8.893 1.00 98.06 114 ALA A C 1
ATOM 880 O O . ALA A 1 114 ? 0.672 -0.502 -8.354 1.00 98.06 114 ALA A O 1
ATOM 881 N N . ASN A 1 115 ? 1.766 -1.754 -9.898 1.00 97.75 115 ASN A N 1
ATOM 882 C CA . ASN A 1 115 ? 2.596 -0.703 -10.472 1.00 97.75 115 ASN A CA 1
ATOM 883 C C . ASN A 1 115 ? 3.387 0.062 -9.399 1.00 97.75 115 ASN A C 1
ATOM 885 O O . ASN A 1 115 ? 3.625 1.261 -9.523 1.00 97.75 115 ASN A O 1
ATOM 889 N N . GLY A 1 116 ? 3.742 -0.596 -8.301 1.00 97.25 116 GLY A N 1
ATOM 890 C CA . GLY A 1 116 ? 4.627 -0.032 -7.302 1.00 97.25 116 GLY A CA 1
ATOM 891 C C . GLY A 1 116 ? 6.045 0.067 -7.860 1.00 97.25 116 GLY A C 1
ATOM 892 O O . GLY A 1 116 ? 6.516 -0.858 -8.523 1.00 97.25 116 GLY A O 1
ATOM 893 N N . PHE A 1 117 ? 6.726 1.181 -7.623 1.00 95.88 117 PHE A N 1
ATOM 894 C CA . PHE A 1 117 ? 8.070 1.429 -8.137 1.00 95.88 117 PHE A CA 1
ATOM 895 C C . PHE A 1 117 ? 8.918 2.177 -7.116 1.00 95.88 117 PHE A C 1
ATOM 897 O O . PHE A 1 117 ? 8.544 3.250 -6.651 1.00 95.88 117 PHE A O 1
ATOM 904 N N . VAL A 1 118 ? 10.106 1.658 -6.825 1.00 94.38 118 VAL A N 1
ATOM 905 C CA . VAL A 1 118 ? 11.114 2.390 -6.057 1.00 94.38 118 VAL A CA 1
ATOM 906 C C . VAL A 1 118 ? 12.513 1.946 -6.466 1.00 94.38 118 VAL A C 1
ATOM 908 O O . VAL A 1 118 ? 12.752 0.767 -6.703 1.00 94.38 118 VAL A O 1
ATOM 911 N N . ILE A 1 119 ? 13.467 2.872 -6.505 1.00 93.38 119 ILE A N 1
ATOM 912 C CA . ILE A 1 119 ? 14.895 2.526 -6.539 1.00 93.38 119 ILE A CA 1
ATOM 913 C C . ILE A 1 119 ? 15.312 2.294 -5.083 1.00 93.38 119 ILE A C 1
ATOM 915 O O . ILE A 1 119 ? 15.657 3.234 -4.367 1.00 93.38 119 ILE A O 1
ATOM 919 N N . GLY A 1 120 ? 15.121 1.065 -4.602 1.00 91.12 120 GLY A N 1
ATOM 920 C CA . GLY A 1 120 ? 15.339 0.690 -3.207 1.00 91.12 120 GLY A CA 1
ATOM 921 C C . GLY A 1 120 ? 14.543 -0.544 -2.783 1.00 91.12 120 GLY A C 1
ATOM 922 O O . GLY A 1 120 ? 14.482 -1.545 -3.494 1.00 91.12 120 GLY A O 1
ATOM 923 N N . ASN A 1 121 ? 13.945 -0.473 -1.597 1.00 90.50 121 ASN A N 1
ATOM 924 C CA . ASN A 1 121 ? 13.297 -1.601 -0.929 1.00 90.50 121 ASN A CA 1
ATOM 925 C C . ASN A 1 121 ? 11.799 -1.669 -1.230 1.00 90.50 121 ASN A C 1
ATOM 927 O O . ASN A 1 121 ? 11.112 -0.692 -0.955 1.00 90.50 121 ASN A O 1
ATOM 931 N N . GLY A 1 122 ? 11.279 -2.814 -1.676 1.00 88.50 122 GLY A N 1
ATOM 932 C CA . GLY A 1 122 ? 9.839 -3.089 -1.684 1.00 88.50 122 GLY A CA 1
ATOM 933 C C . GLY A 1 122 ? 9.047 -2.216 -2.653 1.00 88.50 122 GLY A C 1
ATOM 934 O O . GLY A 1 122 ? 8.628 -1.128 -2.278 1.00 88.50 122 GLY A O 1
ATOM 935 N N . GLY A 1 123 ? 8.795 -2.685 -3.876 1.00 91.81 123 GLY A N 1
ATOM 936 C CA . GLY A 1 123 ? 8.078 -1.892 -4.885 1.00 91.81 123 GLY A CA 1
ATOM 937 C C . GLY A 1 123 ? 6.606 -1.716 -4.531 1.00 91.81 123 GLY A C 1
ATOM 938 O O . GLY A 1 123 ? 6.072 -0.622 -4.640 1.00 91.81 123 GLY A O 1
ATOM 939 N N . ALA A 1 124 ? 5.956 -2.763 -4.021 1.00 96.50 124 ALA A N 1
ATOM 940 C CA . ALA A 1 124 ? 4.631 -2.632 -3.423 1.00 96.50 124 ALA A CA 1
ATOM 941 C C . ALA A 1 124 ? 4.734 -2.314 -1.931 1.00 96.50 124 ALA A C 1
ATOM 943 O O . ALA A 1 124 ? 4.199 -1.308 -1.478 1.00 96.50 124 ALA A O 1
ATOM 944 N N . LEU A 1 125 ? 5.407 -3.175 -1.168 1.00 96.75 125 LEU A N 1
ATOM 945 C CA . LEU A 1 125 ? 5.405 -3.131 0.291 1.00 96.75 125 LEU A CA 1
ATOM 946 C C . LEU A 1 125 ? 6.831 -3.173 0.834 1.00 96.75 125 LEU A C 1
ATOM 948 O O . LEU A 1 125 ? 7.603 -4.073 0.496 1.00 96.75 125 LEU A O 1
ATOM 952 N N . TRP A 1 126 ? 7.141 -2.261 1.747 1.00 95.50 126 TRP A N 1
ATOM 953 C CA . TRP A 1 126 ? 8.295 -2.367 2.630 1.00 95.50 126 TRP A CA 1
ATOM 954 C C . TRP A 1 126 ? 7.788 -2.371 4.064 1.00 95.50 126 TRP A C 1
ATOM 956 O O . TRP A 1 126 ? 7.061 -1.469 4.470 1.00 95.50 126 TRP A O 1
ATOM 966 N N . ALA A 1 127 ? 8.133 -3.426 4.792 1.00 93.44 127 ALA A N 1
ATOM 967 C CA . ALA A 1 127 ? 7.728 -3.644 6.167 1.00 93.44 127 ALA A CA 1
ATOM 968 C C . ALA A 1 127 ? 8.965 -3.751 7.066 1.00 93.44 127 ALA A C 1
ATOM 970 O O . ALA A 1 127 ? 9.802 -4.629 6.835 1.00 93.44 127 ALA A O 1
ATOM 971 N N . SER A 1 128 ? 9.061 -2.889 8.078 1.00 92.12 128 SER A N 1
ATOM 972 C CA . SER A 1 128 ? 10.108 -2.882 9.103 1.00 92.12 128 SER A CA 1
ATOM 973 C C . SER A 1 128 ? 9.525 -2.980 10.510 1.00 92.12 128 SER A C 1
ATOM 975 O O . SER A 1 128 ? 8.514 -2.352 10.814 1.00 92.12 128 SER A O 1
ATOM 977 N N . ASP A 1 129 ? 10.146 -3.799 11.365 1.00 89.88 129 ASP A N 1
ATOM 978 C CA . ASP A 1 129 ? 9.818 -3.913 12.798 1.00 89.88 129 ASP A CA 1
ATOM 979 C C . ASP A 1 129 ? 8.311 -4.094 13.082 1.00 89.88 129 ASP A C 1
ATOM 981 O O . ASP A 1 129 ? 7.743 -3.545 14.025 1.00 89.88 129 ASP A O 1
ATOM 985 N N . CYS A 1 130 ? 7.646 -4.876 12.230 1.00 88.50 130 CYS A N 1
ATOM 986 C CA . CYS A 1 130 ? 6.193 -4.989 12.173 1.00 88.50 130 CYS A CA 1
ATOM 987 C C . CYS A 1 130 ? 5.742 -6.459 12.181 1.00 88.50 130 CYS A C 1
ATOM 989 O O . CYS A 1 130 ? 6.500 -7.360 11.813 1.00 88.50 130 CYS A O 1
ATOM 991 N N . ASN A 1 131 ? 4.476 -6.707 12.526 1.00 91.06 131 ASN A N 1
ATOM 992 C CA . ASN A 1 131 ? 3.817 -7.972 12.198 1.00 91.06 131 ASN A CA 1
ATOM 993 C C . ASN A 1 131 ? 2.893 -7.746 11.005 1.00 91.06 131 ASN A C 1
ATOM 995 O O . ASN A 1 131 ? 1.844 -7.116 11.140 1.00 91.06 131 ASN A O 1
ATOM 999 N N . LEU A 1 132 ? 3.273 -8.284 9.848 1.00 94.56 132 LEU A N 1
ATOM 1000 C CA . LEU A 1 132 ? 2.508 -8.168 8.612 1.00 94.56 132 LEU A CA 1
ATOM 1001 C C . LEU A 1 132 ? 1.832 -9.498 8.266 1.00 94.56 132 LEU A C 1
ATOM 1003 O O . LEU A 1 132 ? 2.495 -10.521 8.101 1.00 94.56 132 LEU A O 1
ATOM 1007 N N . SER A 1 133 ? 0.511 -9.472 8.107 1.00 96.12 133 SER A N 1
ATOM 1008 C CA . SER A 1 133 ? -0.270 -10.565 7.526 1.00 96.12 133 SER A CA 1
ATOM 1009 C C . SER A 1 133 ? -0.854 -10.118 6.191 1.00 96.12 133 SER A C 1
ATOM 1011 O O . SER A 1 133 ? -1.477 -9.061 6.118 1.00 96.12 133 SER A O 1
ATOM 1013 N N . ILE A 1 134 ? -0.656 -10.918 5.143 1.00 96.75 134 ILE A N 1
ATOM 1014 C CA . ILE A 1 134 ? -1.231 -10.684 3.816 1.00 96.75 134 ILE A CA 1
ATOM 1015 C C . ILE A 1 134 ? -2.065 -11.903 3.440 1.00 96.75 134 ILE A C 1
ATOM 1017 O O . ILE A 1 134 ? -1.550 -13.020 3.454 1.00 96.75 134 ILE A O 1
ATOM 1021 N N . ASP A 1 135 ? -3.330 -11.685 3.092 1.00 97.12 135 ASP A N 1
ATOM 1022 C CA . ASP A 1 135 ? -4.263 -12.744 2.701 1.00 97.12 135 ASP A CA 1
ATOM 1023 C C . ASP A 1 135 ? -5.009 -12.390 1.407 1.00 97.12 135 ASP A C 1
ATOM 1025 O O . ASP A 1 135 ? -5.297 -11.226 1.139 1.00 97.12 135 ASP A O 1
ATOM 1029 N N . ASN A 1 136 ? -5.294 -13.386 0.568 1.00 97.50 136 ASN A N 1
ATOM 1030 C CA . ASN A 1 136 ? -6.052 -13.238 -0.683 1.00 97.50 136 ASN A CA 1
ATOM 1031 C C . ASN A 1 136 ? -5.735 -11.961 -1.505 1.00 97.50 136 ASN A C 1
ATOM 1033 O O . ASN A 1 136 ? -6.634 -11.240 -1.932 1.00 97.50 136 ASN A O 1
ATOM 1037 N N . SER A 1 137 ? -4.453 -11.627 -1.668 1.00 97.94 137 SER A N 1
ATOM 1038 C CA . SER A 1 137 ? -4.003 -10.393 -2.328 1.00 97.94 137 SER A CA 1
ATOM 1039 C C . SER A 1 137 ? -3.037 -10.706 -3.467 1.00 97.94 137 SER A C 1
ATOM 1041 O O . SER A 1 137 ? -2.340 -11.720 -3.436 1.00 97.94 137 SER A O 1
ATOM 1043 N N . SER A 1 138 ? -2.982 -9.836 -4.474 1.00 97.12 138 SER A N 1
ATOM 1044 C CA . SER A 1 138 ? -2.136 -10.019 -5.661 1.00 97.12 138 SER A CA 1
ATOM 1045 C C . SER A 1 138 ? -1.159 -8.865 -5.845 1.00 97.12 138 SER A C 1
ATOM 1047 O O . SER A 1 138 ? -1.523 -7.715 -5.615 1.00 97.12 138 SER A O 1
ATOM 1049 N N . PHE A 1 139 ? 0.041 -9.173 -6.339 1.00 97.69 139 PHE A N 1
ATOM 1050 C CA . PHE A 1 139 ? 1.099 -8.209 -6.636 1.00 97.69 139 PHE A CA 1
ATOM 1051 C C . PHE A 1 139 ? 1.360 -8.198 -8.142 1.00 97.69 139 PHE A C 1
ATOM 1053 O O . PHE A 1 139 ? 1.828 -9.196 -8.685 1.00 97.69 139 PHE A O 1
ATOM 1060 N N . VAL A 1 140 ? 1.045 -7.090 -8.812 1.00 97.75 140 VAL A N 1
ATOM 1061 C CA . VAL A 1 140 ? 1.093 -6.966 -10.277 1.00 97.75 140 VAL A CA 1
ATOM 1062 C C . VAL A 1 140 ? 2.056 -5.854 -10.682 1.00 97.75 140 VAL A C 1
ATOM 1064 O O . VAL A 1 140 ? 1.895 -4.722 -10.246 1.00 97.75 140 VAL A O 1
ATOM 1067 N N . ASP A 1 141 ? 3.050 -6.171 -11.510 1.00 96.81 141 ASP A N 1
ATOM 1068 C CA . ASP A 1 141 ? 3.963 -5.187 -12.117 1.00 96.81 141 ASP A CA 1
ATOM 1069 C C . ASP A 1 141 ? 4.655 -4.248 -11.111 1.00 96.81 141 ASP A C 1
ATOM 1071 O O . ASP A 1 141 ? 4.817 -3.053 -11.339 1.00 96.81 141 ASP A O 1
ATOM 1075 N N . ASN A 1 142 ? 5.073 -4.802 -9.969 1.00 97.00 142 ASN A N 1
ATOM 1076 C CA . ASN A 1 142 ? 5.827 -4.066 -8.956 1.00 97.00 142 ASN A CA 1
ATOM 1077 C C . ASN A 1 142 ? 7.337 -4.233 -9.175 1.00 97.00 142 ASN A C 1
ATOM 1079 O O . ASN A 1 142 ? 7.816 -5.345 -9.416 1.00 97.00 142 ASN A O 1
ATOM 1083 N N . ILE A 1 143 ? 8.080 -3.132 -9.076 1.00 95.88 143 ILE A N 1
ATOM 1084 C CA . ILE A 1 143 ? 9.504 -3.045 -9.404 1.00 95.88 143 ILE A CA 1
ATOM 1085 C C . ILE A 1 143 ? 10.261 -2.402 -8.236 1.00 95.88 143 ILE A C 1
ATOM 1087 O O . ILE A 1 143 ? 9.896 -1.329 -7.758 1.00 95.88 143 ILE A O 1
ATOM 1091 N N . ALA A 1 144 ? 11.344 -3.048 -7.801 1.00 94.62 144 ALA A N 1
ATOM 1092 C CA . ALA A 1 144 ? 12.304 -2.490 -6.851 1.00 94.62 144 ALA A CA 1
ATOM 1093 C C . ALA A 1 144 ? 13.694 -3.110 -7.020 1.00 94.62 144 ALA A C 1
ATOM 1095 O O . ALA A 1 144 ? 13.815 -4.173 -7.636 1.00 94.62 144 ALA A O 1
ATOM 1096 N N . ASP A 1 145 ? 14.712 -2.493 -6.417 1.00 92.06 145 ASP A N 1
ATOM 1097 C CA . ASP A 1 145 ? 16.072 -3.049 -6.365 1.00 92.06 145 ASP A CA 1
ATOM 1098 C C . ASP A 1 145 ? 16.131 -4.276 -5.441 1.00 92.06 145 ASP A C 1
ATOM 1100 O O . ASP A 1 145 ? 16.754 -5.289 -5.767 1.00 92.06 145 ASP A O 1
ATOM 1104 N N . PHE A 1 146 ? 15.436 -4.209 -4.298 1.00 88.44 146 PHE A N 1
ATOM 1105 C CA . PHE A 1 146 ? 15.398 -5.266 -3.287 1.00 88.44 146 PHE A CA 1
ATOM 1106 C C . PHE A 1 146 ? 13.958 -5.618 -2.922 1.00 88.44 146 PHE A C 1
ATOM 1108 O O . PHE A 1 146 ? 13.202 -4.769 -2.454 1.00 88.44 146 PHE A O 1
ATOM 1115 N N . GLY A 1 147 ? 13.575 -6.886 -3.098 1.00 83.19 147 GLY A N 1
ATOM 1116 C CA . GLY A 1 147 ? 12.200 -7.327 -2.845 1.00 83.19 147 GLY A CA 1
ATOM 1117 C C . GLY A 1 147 ? 11.210 -6.630 -3.790 1.00 83.19 147 GLY A C 1
ATOM 1118 O O . GLY A 1 147 ? 10.445 -5.783 -3.340 1.00 83.19 147 GLY A O 1
ATOM 1119 N N . PRO A 1 148 ? 11.208 -6.953 -5.099 1.00 73.62 148 PRO A N 1
ATOM 1120 C CA . PRO A 1 148 ? 10.510 -6.171 -6.129 1.00 73.62 148 PRO A CA 1
ATOM 1121 C C . PRO A 1 148 ? 9.021 -5.948 -5.841 1.00 73.62 148 PRO A C 1
ATOM 1123 O O . PRO A 1 148 ? 8.497 -4.871 -6.100 1.00 73.62 148 PRO A O 1
ATOM 1126 N N . ALA A 1 149 ? 8.353 -6.927 -5.226 1.00 79.94 149 ALA A N 1
ATOM 1127 C CA . ALA A 1 149 ? 7.013 -6.743 -4.677 1.00 79.94 149 ALA A CA 1
ATOM 1128 C C . ALA A 1 149 ? 7.053 -6.395 -3.182 1.00 79.94 149 ALA A C 1
ATOM 1130 O O . ALA A 1 149 ? 6.558 -5.347 -2.780 1.00 79.94 149 ALA A O 1
ATOM 1131 N N . ILE A 1 150 ? 7.641 -7.265 -2.361 1.00 88.81 150 ILE A N 1
ATOM 1132 C CA . ILE A 1 150 ? 7.633 -7.139 -0.901 1.00 88.81 150 ILE A CA 1
ATOM 1133 C C . ILE A 1 150 ? 9.061 -7.262 -0.384 1.00 88.81 150 ILE A C 1
ATOM 1135 O O . ILE A 1 150 ? 9.764 -8.210 -0.744 1.00 88.81 150 ILE A O 1
ATOM 1139 N N . LEU A 1 151 ? 9.448 -6.367 0.522 1.00 87.00 151 LEU A N 1
ATOM 1140 C CA . LEU A 1 151 ? 10.596 -6.558 1.400 1.00 87.00 151 LEU A CA 1
ATOM 1141 C C . LEU A 1 151 ? 10.139 -6.515 2.863 1.00 87.00 151 LEU A C 1
ATOM 1143 O O . LEU A 1 151 ? 9.522 -5.544 3.295 1.00 87.00 151 LEU A O 1
ATOM 1147 N N . PHE A 1 152 ? 10.462 -7.563 3.620 1.00 83.19 152 PHE A N 1
ATOM 1148 C CA . PHE A 1 152 ? 10.235 -7.635 5.063 1.00 83.19 152 PHE A CA 1
ATOM 1149 C C . PHE A 1 152 ? 11.582 -7.605 5.784 1.00 83.19 152 PHE A C 1
ATOM 1151 O O . PHE A 1 152 ? 12.457 -8.422 5.488 1.00 83.19 152 PHE A O 1
ATOM 1158 N N . TYR A 1 153 ? 11.745 -6.673 6.717 1.00 80.12 153 TYR A N 1
ATOM 1159 C CA . TYR A 1 153 ? 12.951 -6.492 7.510 1.00 80.12 153 TYR A CA 1
ATOM 1160 C C . TYR A 1 153 ? 12.586 -6.482 8.997 1.00 80.12 153 TYR A C 1
ATOM 1162 O O . TYR A 1 153 ? 11.791 -5.668 9.448 1.00 80.12 153 TYR A O 1
ATOM 1170 N N . ASP A 1 154 ? 13.142 -7.415 9.762 1.00 72.19 154 ASP A N 1
ATOM 1171 C CA . ASP A 1 154 ? 12.840 -7.576 11.186 1.00 72.19 154 ASP A CA 1
ATOM 1172 C C . ASP A 1 154 ? 14.145 -7.555 11.978 1.00 72.19 154 ASP A C 1
ATOM 1174 O O . ASP A 1 154 ? 14.907 -8.527 11.958 1.00 72.19 154 ASP A O 1
ATOM 1178 N N . ILE A 1 155 ? 14.406 -6.441 12.671 1.00 62.75 155 ILE A N 1
ATOM 1179 C CA . ILE A 1 155 ? 15.631 -6.260 13.462 1.00 62.75 155 ILE A CA 1
ATOM 1180 C C . ILE A 1 155 ? 15.623 -7.188 14.689 1.00 62.75 155 ILE A C 1
ATOM 1182 O O . ILE A 1 155 ? 16.679 -7.560 15.209 1.00 62.75 155 ILE A O 1
ATOM 1186 N N . SER A 1 156 ? 14.451 -7.653 15.140 1.00 59.69 156 SER A N 1
ATOM 1187 C CA . SER A 1 156 ? 14.336 -8.510 16.326 1.00 59.69 156 SER A CA 1
ATOM 1188 C C . SER A 1 156 ? 14.903 -9.923 16.129 1.00 59.69 156 SER A C 1
ATOM 1190 O O . SER A 1 156 ? 15.198 -10.612 17.113 1.00 59.69 156 SER A O 1
ATOM 1192 N N . LYS A 1 157 ? 15.112 -10.361 14.879 1.00 53.09 157 LYS A N 1
ATOM 1193 C CA . LYS A 1 157 ? 15.723 -11.665 14.577 1.00 53.09 157 LYS A CA 1
ATOM 1194 C C . LYS A 1 157 ? 17.246 -11.650 14.579 1.00 53.09 157 LYS A C 1
ATOM 1196 O O . LYS A 1 157 ? 17.828 -12.694 14.861 1.00 53.09 157 LYS A O 1
ATOM 1201 N N . ASP A 1 158 ? 17.878 -10.498 14.366 1.00 51.62 158 ASP A N 1
ATOM 1202 C CA . ASP A 1 158 ? 19.345 -10.389 14.344 1.00 51.62 158 ASP A CA 1
ATOM 1203 C C . ASP A 1 158 ? 19.964 -10.400 15.759 1.00 51.62 158 ASP A C 1
ATOM 1205 O O . ASP A 1 158 ? 21.149 -10.669 15.933 1.00 51.62 158 ASP A O 1
ATOM 1209 N N . ASN A 1 159 ? 19.145 -10.204 16.803 1.00 43.88 159 ASN A N 1
ATOM 1210 C CA . ASN A 1 159 ? 19.557 -10.284 18.213 1.00 43.88 159 ASN A CA 1
ATOM 1211 C C . ASN A 1 159 ? 19.247 -11.629 18.897 1.00 43.88 159 ASN A C 1
ATOM 1213 O O . ASN A 1 159 ? 19.411 -11.754 20.115 1.00 43.88 159 ASN A O 1
ATOM 1217 N N . ARG A 1 160 ? 18.832 -12.667 18.157 1.00 41.56 160 ARG A N 1
ATOM 1218 C CA . ARG A 1 160 ? 18.788 -14.031 18.708 1.00 41.56 160 ARG A CA 1
ATOM 1219 C C . ARG A 1 160 ? 20.142 -14.707 18.527 1.00 41.56 160 ARG A C 1
ATOM 1221 O O . ARG A 1 160 ? 20.327 -15.523 17.632 1.00 41.56 160 ARG A O 1
ATOM 1228 N N . ILE A 1 161 ? 21.072 -14.379 19.422 1.00 41.72 161 ILE A N 1
ATOM 1229 C CA . ILE A 1 161 ? 22.231 -15.232 19.692 1.00 41.72 161 ILE A CA 1
ATOM 1230 C C . ILE A 1 161 ? 21.669 -16.539 20.274 1.00 41.72 161 ILE A C 1
ATOM 1232 O O . ILE A 1 161 ? 21.158 -16.545 21.395 1.00 41.72 161 ILE A O 1
ATOM 1236 N N . SER A 1 162 ? 21.656 -17.601 19.465 1.00 41.91 162 SER A N 1
ATOM 1237 C CA . SER A 1 162 ? 21.391 -18.980 19.899 1.00 41.91 162 SER A CA 1
ATOM 1238 C C . SER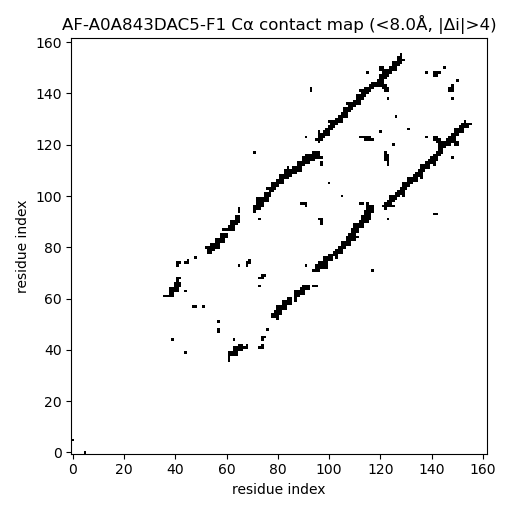 A 1 162 ? 22.503 -19.500 20.797 1.00 41.91 162 SER A C 1
ATOM 1240 O O . SER A 1 162 ? 23.674 -19.248 20.427 1.00 41.91 162 SER A O 1
#

Secondary structure (DSSP, 8-state):
--HHHHHHHHHHHTGGG----------------------EEHHHHHHHHHHSPTT-EEE--S-EE--S-GGGT-EEE-S-EEEE-TT-EEE-TTTS-SEEEESSEEEEES-EEES-EEEEE-SSEEEESSEEEEES-EEES-EEEESSSEEEE-GGGTT---

Radius of gyration: 28.02 Å; Cα contacts (8 Å, |Δi|>4): 358; chains: 1; bounding box: 40×52×95 Å

Solvent-accessible surface area (backbone atoms only — not comparable to full-atom values): 8810 Å² total; per-residue (Å²): 134,55,74,69,58,54,51,52,53,55,56,61,66,66,68,76,72,80,72,84,89,77,84,81,75,82,75,72,77,74,74,73,79,67,77,74,70,76,62,45,34,38,57,57,52,40,51,50,59,71,71,50,59,80,71,36,74,47,72,47,90,50,34,28,34,59,74,80,49,54,90,57,49,23,36,74,41,69,54,32,33,33,39,38,19,80,69,25,40,44,32,14,71,65,66,12,15,40,36,29,35,45,66,20,48,36,38,43,27,28,30,34,39,25,26,5,19,37,96,38,65,5,0,27,29,28,36,32,58,51,51,78,45,79,41,80,59,46,80,44,76,35,37,31,76,39,37,30,44,58,28,82,46,59,70,77,65,80,71,62,80,125

Sequence (162 aa):
MNKEFLFLICLILFIFTVSSVSAEDANQTVTQNTLSVAEGTFTELQYTINNAENHSTIYLNKNYVYDGCGDGEGIIIGKDIAIDGNGHRVDGNHSTRIFLIDGANVSLRNIVFANGFVIGNGGALWASDCNLSIDNSSFVDNIADFGPAILFYDISKDNRIS

Mean predicted aligned error: 12.47 Å

Foldseek 3Di:
DDPVVVVVVVVVVVVPPPDDDDDPDPPPPPPPPPPPPPAAELVVVLVVLVPDDAAEEAEAPEAYEYDPPDVQAAREHAGEYEYADCQHEHEDVLRHAHYEYEQYEYEYENYEFESQHDAAFASHYEHEQYHYHYYHYHYYHAQYPYRSHYDYYYPVVVPPPD

pLDDT: mean 85.55, std 16.23, range [41.56, 98.81]